Protein AF-A0A447KKR1-F1 (afdb_monomer_lite)

Sequence (61 aa):
MNSVRNLAGIPQLRCRAVAGGRSPAAFSYELNVQGRWFAINHSYAAWVVGNGRFLAGGHHG

Foldseek 3Di:
DDDPPPCQPPKDKDWDFDDPPVDPTDIWIWIDDNNDTDTDDPVVVVVCVVCVCVVVVNDDD

Radius of gyration: 14.55 Å; chains: 1; bounding box: 32×22×43 Å

Organism: Serratia odorifera (NCBI:txid618)

Secondary structure (DSSP, 8-state):
---S---TTS-EEEEEEE--TTSS-EEEEEEEETTEEEEE-HHHHHHHHHTHHHHTT----

Structure (mmCIF, N/CA/C/O backbone):
data_AF-A0A447KKR1-F1
#
_entry.id   AF-A0A447KKR1-F1
#
loop_
_atom_site.group_PDB
_atom_site.id
_atom_site.type_symbol
_atom_site.label_atom_id
_atom_site.label_alt_id
_atom_site.label_comp_id
_atom_site.label_asym_id
_atom_site.label_entity_id
_atom_site.label_seq_id
_atom_site.pdbx_PDB_ins_code
_atom_site.Cartn_x
_atom_site.Cartn_y
_atom_site.Cartn_z
_atom_site.occupancy
_atom_site.B_iso_or_equiv
_atom_site.auth_seq_id
_atom_site.auth_comp_id
_atom_site.au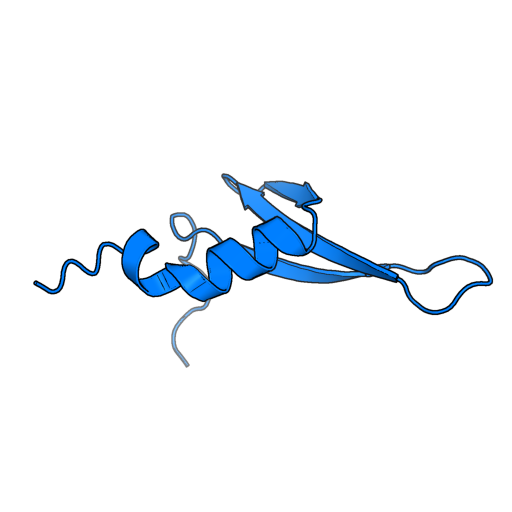th_asym_id
_atom_site.auth_atom_id
_atom_site.pdbx_PDB_model_num
ATOM 1 N N . MET A 1 1 ? -12.397 12.148 -21.183 1.00 37.16 1 MET A N 1
ATOM 2 C CA . MET A 1 1 ? -12.043 11.556 -19.874 1.00 37.16 1 MET A CA 1
ATOM 3 C C . MET A 1 1 ? -12.182 10.044 -20.005 1.00 37.16 1 MET A C 1
ATOM 5 O O . MET A 1 1 ? -13.286 9.526 -19.905 1.00 37.16 1 MET A O 1
ATOM 9 N N . ASN A 1 2 ? -11.109 9.353 -20.400 1.00 38.56 2 ASN A N 1
ATOM 10 C CA . ASN A 1 2 ? -11.178 7.933 -20.751 1.00 38.56 2 ASN A CA 1
ATOM 11 C C . ASN A 1 2 ? -11.097 7.050 -19.498 1.00 38.56 2 ASN A C 1
ATOM 13 O O . ASN A 1 2 ? -10.116 7.074 -18.767 1.00 38.56 2 ASN A O 1
ATOM 17 N N . SER A 1 3 ? -12.197 6.329 -19.279 1.00 44.28 3 SER A N 1
ATOM 18 C CA . SER A 1 3 ? -12.392 5.091 -18.521 1.00 44.28 3 SER A CA 1
ATOM 19 C C . SER A 1 3 ? -11.248 4.608 -17.612 1.00 44.28 3 SER A C 1
ATOM 21 O O . SER A 1 3 ? -10.321 3.934 -18.048 1.00 44.28 3 SER A O 1
ATOM 23 N N . VAL A 1 4 ? -11.425 4.792 -16.301 1.00 50.41 4 VAL A N 1
ATOM 24 C CA . VAL A 1 4 ? -10.693 4.075 -15.233 1.00 50.41 4 VAL A CA 1
ATOM 25 C C . VAL A 1 4 ? -11.184 2.613 -15.090 1.00 50.41 4 VAL A C 1
ATOM 27 O O . VAL A 1 4 ? -10.854 1.928 -14.128 1.00 50.41 4 VAL A O 1
ATOM 30 N N . ARG A 1 5 ? -12.036 2.115 -16.002 1.00 48.72 5 ARG A N 1
ATOM 31 C CA . ARG A 1 5 ? -12.835 0.894 -15.784 1.00 48.72 5 ARG A CA 1
ATOM 32 C C . ARG A 1 5 ? -12.263 -0.390 -16.385 1.00 48.72 5 ARG A C 1
ATOM 34 O O . ARG A 1 5 ? -12.916 -1.417 -16.264 1.00 48.72 5 ARG A O 1
ATOM 41 N N . ASN A 1 6 ? -11.071 -0.386 -16.986 1.00 55.41 6 ASN A N 1
ATOM 42 C CA . ASN A 1 6 ? -10.480 -1.623 -17.519 1.00 55.41 6 ASN A CA 1
ATOM 43 C C . ASN A 1 6 ? -9.019 -1.833 -17.089 1.00 55.41 6 ASN A C 1
ATOM 45 O O . ASN A 1 6 ? -8.133 -2.048 -17.905 1.00 55.41 6 ASN A O 1
ATOM 49 N N . LEU A 1 7 ? -8.766 -1.736 -15.781 1.00 58.44 7 LEU A N 1
ATOM 50 C CA . LEU A 1 7 ? -7.476 -2.072 -15.162 1.00 58.44 7 LEU A CA 1
ATOM 51 C C . LEU A 1 7 ? -7.453 -3.512 -14.622 1.00 58.44 7 LEU A C 1
ATOM 53 O O . LEU A 1 7 ? -6.603 -3.840 -13.804 1.00 58.44 7 LEU A O 1
ATOM 57 N N . ALA A 1 8 ? -8.374 -4.381 -15.061 1.00 55.50 8 ALA A N 1
ATOM 58 C CA . ALA A 1 8 ? -8.541 -5.737 -14.527 1.00 55.50 8 ALA A CA 1
ATOM 59 C C . ALA A 1 8 ? -7.275 -6.619 -14.632 1.00 55.50 8 ALA A C 1
ATOM 61 O O . ALA A 1 8 ? -7.171 -7.614 -13.921 1.00 55.50 8 ALA A O 1
ATOM 62 N N . GLY A 1 9 ? -6.308 -6.241 -15.477 1.00 58.19 9 GLY A N 1
ATOM 63 C CA . GLY A 1 9 ? -5.001 -6.894 -15.598 1.00 58.19 9 GLY A CA 1
ATOM 64 C C . GLY A 1 9 ? -3.805 -6.077 -15.098 1.00 58.19 9 GLY A C 1
ATOM 65 O O . GLY A 1 9 ? -2.685 -6.570 -15.176 1.00 58.19 9 GLY A O 1
ATOM 66 N N . ILE A 1 10 ? -3.998 -4.846 -14.610 1.00 67.06 10 ILE A N 1
ATOM 67 C CA . ILE A 1 10 ? -2.894 -3.992 -14.151 1.00 67.06 10 ILE A CA 1
ATOM 68 C C . ILE A 1 10 ? -2.808 -4.088 -12.625 1.00 67.06 10 ILE A C 1
ATOM 70 O O . ILE A 1 10 ? -3.780 -3.737 -11.953 1.00 67.06 10 ILE A O 1
ATOM 74 N N . PRO A 1 11 ? -1.666 -4.519 -12.053 1.00 69.75 11 PRO A N 1
ATOM 75 C CA . PRO A 1 11 ? -1.460 -4.489 -10.611 1.00 69.75 11 PRO A CA 1
ATOM 76 C C . PRO A 1 11 ? -1.689 -3.077 -10.066 1.00 69.75 11 PRO A C 1
ATOM 78 O O . PRO A 1 11 ? -1.090 -2.112 -10.543 1.00 69.75 11 PRO A O 1
ATOM 81 N N . GLN A 1 12 ? -2.560 -2.946 -9.066 1.00 86.19 12 GLN A N 1
ATOM 82 C CA . GLN A 1 12 ? -2.879 -1.653 -8.459 1.00 86.19 12 GLN A CA 1
ATOM 83 C C . GLN A 1 12 ? -2.317 -1.593 -7.047 1.00 86.19 12 GLN A C 1
ATOM 85 O O . GLN A 1 12 ? -2.558 -2.493 -6.245 1.00 86.19 12 GLN A O 1
ATOM 90 N N . LEU A 1 13 ? -1.624 -0.506 -6.727 1.00 90.62 13 LEU A N 1
ATOM 91 C CA . LEU A 1 13 ? -1.155 -0.211 -5.379 1.00 90.62 13 LEU A CA 1
ATOM 92 C C . LEU A 1 13 ? -1.923 0.990 -4.831 1.00 90.62 13 LEU A C 1
ATOM 94 O O . LEU A 1 13 ? -2.159 1.960 -5.553 1.00 90.62 13 LEU A O 1
ATOM 98 N N . ARG A 1 14 ? -2.310 0.939 -3.555 1.00 90.94 14 ARG A N 1
ATOM 99 C CA . ARG A 1 14 ? -2.904 2.083 -2.853 1.00 90.94 14 ARG A CA 1
ATOM 100 C C . ARG A 1 14 ? -2.321 2.255 -1.459 1.00 90.94 14 ARG A C 1
ATOM 102 O O . ARG A 1 14 ? -1.846 1.302 -0.851 1.00 90.94 14 ARG A O 1
ATOM 109 N N . CYS A 1 15 ? -2.407 3.476 -0.949 1.00 90.62 15 CYS A N 1
ATOM 110 C CA . CYS A 1 15 ? -2.148 3.809 0.444 1.00 90.62 15 CYS A CA 1
ATOM 111 C C . CYS A 1 15 ? -3.466 4.271 1.071 1.00 90.62 15 CYS A C 1
ATOM 113 O O . CYS A 1 15 ? -4.121 5.171 0.541 1.00 90.62 15 CYS A O 1
ATOM 115 N N . ARG A 1 16 ? -3.885 3.632 2.162 1.00 88.56 16 ARG A N 1
ATOM 116 C CA . ARG A 1 16 ? -5.134 3.923 2.867 1.00 88.56 16 ARG A CA 1
ATOM 117 C C . ARG A 1 16 ? -4.823 4.435 4.266 1.00 88.56 16 ARG A C 1
ATOM 119 O O . ARG A 1 16 ? -4.108 3.780 5.019 1.00 88.56 16 ARG A O 1
ATOM 126 N N . ALA A 1 17 ? -5.415 5.565 4.639 1.00 84.94 17 ALA A N 1
ATOM 127 C CA . ALA A 1 17 ? -5.440 5.987 6.033 1.00 84.94 17 ALA A CA 1
ATOM 128 C C . ALA A 1 17 ? -6.296 5.002 6.847 1.00 84.94 17 ALA A C 1
ATOM 130 O O . ALA A 1 17 ? -7.453 4.740 6.505 1.00 84.94 17 ALA A O 1
ATOM 131 N N . VAL A 1 18 ? -5.733 4.455 7.917 1.00 84.19 18 VAL A N 1
ATOM 132 C CA . VAL A 1 18 ? -6.438 3.613 8.879 1.00 84.19 18 VAL A CA 1
ATOM 133 C C . VAL A 1 18 ? -6.580 4.370 10.196 1.00 84.19 18 VAL A C 1
ATOM 135 O O . VAL A 1 18 ? -5.642 5.003 10.685 1.00 84.19 18 VAL A O 1
ATOM 138 N N . ALA A 1 19 ? -7.790 4.342 10.756 1.00 73.62 19 ALA A N 1
ATOM 139 C CA . ALA A 1 19 ? -8.072 4.978 12.033 1.00 73.62 19 ALA A CA 1
ATOM 140 C C . ALA A 1 19 ? -7.337 4.212 13.137 1.00 73.62 19 ALA A C 1
ATOM 142 O O . ALA A 1 19 ? -7.714 3.099 13.500 1.00 73.62 19 ALA A O 1
ATOM 143 N N . GLY A 1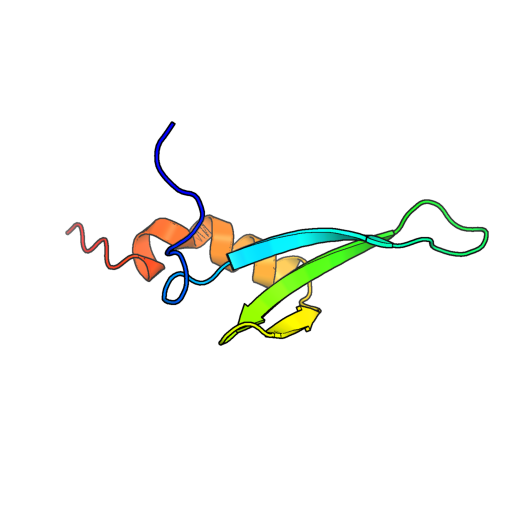 20 ? -6.266 4.804 13.655 1.00 62.66 20 GLY A N 1
ATOM 144 C CA . GLY A 1 20 ? -5.448 4.220 14.708 1.00 62.66 20 GLY A CA 1
ATOM 145 C C . GLY A 1 20 ? -6.011 4.481 16.100 1.00 62.66 20 GLY A C 1
ATOM 146 O O . GLY A 1 20 ? -5.261 4.927 16.946 1.00 62.66 20 GLY A O 1
ATOM 147 N N . GLY A 1 21 ? -7.302 4.271 16.376 1.00 67.69 21 GLY A N 1
ATOM 148 C CA . GLY A 1 21 ? -7.855 4.515 17.721 1.00 67.69 21 GLY A CA 1
ATOM 149 C C . GLY A 1 21 ? -7.460 5.889 18.310 1.00 67.69 21 GLY A C 1
ATOM 150 O O . GLY A 1 21 ? -7.853 6.916 17.773 1.00 67.69 21 GLY A O 1
ATOM 151 N N . ARG A 1 22 ? -6.677 5.913 19.406 1.00 64.06 22 ARG A N 1
ATOM 152 C CA . ARG A 1 22 ? -6.140 7.139 20.059 1.00 64.06 22 ARG A CA 1
ATOM 153 C C . ARG A 1 22 ? -4.803 7.651 19.488 1.00 64.06 22 ARG A C 1
ATOM 155 O O . ARG A 1 22 ? -4.257 8.620 20.006 1.00 64.06 22 ARG A O 1
ATOM 162 N N . SER A 1 23 ? -4.254 7.003 18.470 1.00 58.31 23 SER A N 1
ATOM 163 C CA . SER A 1 23 ? -2.962 7.317 17.852 1.00 58.31 23 SER A CA 1
ATOM 164 C C . SER A 1 23 ? -3.138 8.039 16.508 1.00 58.31 23 SER A C 1
ATOM 166 O O . SER A 1 23 ? -4.190 7.906 15.875 1.00 58.31 23 SER A O 1
ATOM 168 N N . PRO A 1 24 ? -2.122 8.805 16.051 1.00 59.25 24 PRO A N 1
ATOM 169 C CA . PRO A 1 24 ? -2.144 9.442 14.736 1.00 59.25 24 PRO A CA 1
ATOM 170 C C . PRO A 1 24 ? -2.452 8.416 13.641 1.00 59.25 24 PRO A C 1
ATOM 172 O O . PRO A 1 24 ? -2.061 7.253 13.751 1.00 59.25 24 PRO A O 1
ATOM 175 N N . ALA A 1 25 ? -3.182 8.852 12.609 1.00 60.22 25 ALA A N 1
ATOM 176 C CA . ALA A 1 25 ? -3.600 8.003 11.498 1.00 60.22 25 ALA A CA 1
ATOM 177 C C . ALA A 1 25 ? -2.415 7.174 10.984 1.00 60.22 25 ALA A C 1
ATOM 179 O O . ALA A 1 25 ? -1.425 7.723 10.497 1.00 60.22 25 ALA A O 1
ATOM 180 N N . ALA A 1 26 ? -2.512 5.852 11.117 1.00 77.44 26 ALA A N 1
ATOM 181 C CA . ALA A 1 26 ? -1.550 4.959 10.501 1.00 77.44 26 ALA A CA 1
ATOM 182 C C . ALA A 1 26 ? -1.915 4.819 9.018 1.00 77.44 26 ALA A C 1
ATOM 184 O O . ALA A 1 26 ? -3.077 4.945 8.628 1.00 77.44 26 ALA A O 1
ATOM 185 N N . PHE A 1 27 ? -0.922 4.580 8.173 1.00 83.56 27 PHE A N 1
ATOM 186 C CA . PHE A 1 27 ? -1.137 4.324 6.754 1.00 83.56 27 PHE A CA 1
ATOM 187 C C . PHE A 1 27 ? -0.917 2.840 6.475 1.00 83.56 27 PHE A C 1
ATOM 189 O O . PHE A 1 27 ? 0.071 2.259 6.921 1.00 83.56 27 PHE A O 1
ATOM 196 N N . SER A 1 28 ? -1.844 2.225 5.745 1.00 88.00 28 SER A N 1
ATOM 197 C CA . SER A 1 28 ? -1.722 0.857 5.251 1.00 88.00 28 SER A CA 1
ATOM 198 C C . SER A 1 28 ? -1.509 0.884 3.744 1.00 88.00 28 SER A C 1
ATOM 200 O O . SER A 1 28 ? -2.294 1.486 3.008 1.00 88.00 28 SER A O 1
ATOM 202 N N . TYR A 1 29 ? -0.437 0.246 3.286 1.00 92.19 29 TYR A N 1
ATOM 203 C CA . TYR A 1 29 ? -0.227 -0.005 1.868 1.00 92.19 29 TYR A CA 1
ATOM 204 C C . TYR A 1 29 ? -0.954 -1.289 1.491 1.00 92.19 29 TYR A C 1
ATOM 206 O O . TYR A 1 29 ? -0.873 -2.282 2.211 1.00 92.19 29 TYR A O 1
ATOM 214 N N . GLU A 1 30 ? -1.656 -1.280 0.363 1.00 93.50 30 GLU A N 1
ATOM 215 C CA . GLU A 1 30 ? -2.399 -2.439 -0.117 1.00 93.50 30 GLU A CA 1
ATOM 216 C C . GLU A 1 30 ? -2.159 -2.674 -1.611 1.00 93.50 30 GLU A C 1
ATOM 218 O O . GLU A 1 30 ? -2.095 -1.729 -2.403 1.00 93.50 30 GLU A O 1
ATOM 223 N N . LEU A 1 31 ? -2.065 -3.948 -1.989 1.00 91.25 31 LEU A N 1
ATOM 224 C CA . LEU A 1 31 ? -1.950 -4.407 -3.371 1.00 91.25 31 LEU A CA 1
ATOM 225 C C . LEU A 1 31 ? -3.255 -5.074 -3.811 1.00 91.25 31 LEU A C 1
ATOM 227 O O . LEU A 1 31 ? -3.805 -5.898 -3.079 1.00 91.25 31 LEU A O 1
ATOM 231 N N . ASN A 1 32 ? -3.729 -4.752 -5.013 1.00 89.12 32 ASN A N 1
ATOM 232 C CA . ASN A 1 32 ? -4.820 -5.472 -5.656 1.00 89.12 32 ASN A CA 1
ATOM 233 C C . ASN A 1 32 ? -4.279 -6.687 -6.417 1.00 89.12 32 ASN A C 1
ATOM 235 O O . ASN A 1 32 ? -3.501 -6.535 -7.360 1.00 89.12 32 ASN A O 1
ATOM 239 N N . VAL A 1 33 ? -4.729 -7.878 -6.035 1.00 85.00 33 VAL A N 1
ATOM 240 C CA . VAL A 1 33 ? -4.485 -9.131 -6.748 1.00 85.00 33 VAL A CA 1
ATOM 241 C C . VAL A 1 33 ? -5.839 -9.706 -7.144 1.00 85.00 33 VAL A C 1
ATOM 243 O O . VAL A 1 33 ? -6.628 -10.097 -6.283 1.00 85.00 33 VAL A O 1
ATOM 246 N N . GLN A 1 34 ? -6.121 -9.731 -8.450 1.00 83.75 34 GLN A N 1
ATOM 247 C CA . GLN A 1 34 ? -7.358 -10.292 -9.016 1.00 83.75 34 GLN A CA 1
ATOM 248 C C . GLN A 1 34 ? -8.639 -9.740 -8.356 1.00 83.75 34 GLN A C 1
ATOM 250 O O . GLN A 1 34 ? -9.569 -10.476 -8.031 1.00 83.75 34 GLN A O 1
ATOM 255 N N . GLY A 1 35 ? -8.680 -8.429 -8.110 1.00 84.62 35 GLY A N 1
ATOM 256 C CA . GLY A 1 35 ? -9.826 -7.748 -7.506 1.00 84.62 35 GLY A CA 1
ATOM 257 C C . GLY A 1 35 ? -9.853 -7.768 -5.975 1.00 84.62 35 GLY A C 1
ATOM 258 O O . GLY A 1 35 ? -10.757 -7.175 -5.386 1.00 84.62 35 GLY A O 1
ATOM 259 N N . ARG A 1 36 ? -8.878 -8.402 -5.312 1.00 87.94 36 ARG A N 1
ATOM 260 C CA . ARG A 1 36 ? -8.781 -8.468 -3.846 1.00 87.94 36 ARG A CA 1
ATOM 261 C C . ARG A 1 36 ? -7.623 -7.626 -3.330 1.00 87.94 36 ARG A C 1
ATOM 263 O O . ARG A 1 36 ? -6.534 -7.671 -3.886 1.00 87.94 36 ARG A O 1
ATOM 270 N N . TRP A 1 37 ? -7.858 -6.879 -2.255 1.00 90.94 37 TRP A N 1
ATOM 271 C CA . TRP A 1 37 ? -6.853 -6.015 -1.634 1.00 90.94 37 TRP A CA 1
ATOM 272 C C . TRP A 1 37 ? -6.149 -6.730 -0.481 1.00 90.94 37 TRP A C 1
ATOM 274 O O . TRP A 1 37 ? -6.810 -7.257 0.412 1.00 90.94 37 TRP A O 1
ATOM 284 N N . PHE A 1 38 ? -4.817 -6.715 -0.495 1.00 91.50 38 PHE A N 1
ATOM 285 C CA . PHE A 1 38 ? -3.965 -7.331 0.521 1.00 91.50 38 PHE A CA 1
ATOM 286 C C . PHE A 1 38 ? -3.042 -6.291 1.140 1.00 91.50 38 PHE A C 1
ATOM 288 O O . PHE A 1 38 ? -2.396 -5.545 0.407 1.00 91.50 38 PHE A O 1
ATOM 295 N N . ALA A 1 39 ? -2.952 -6.268 2.471 1.00 92.81 39 ALA A N 1
ATOM 296 C CA . ALA A 1 39 ? -2.006 -5.411 3.172 1.00 92.81 39 ALA A CA 1
ATOM 297 C C . ALA A 1 39 ? -0.562 -5.824 2.855 1.00 92.81 39 ALA A C 1
ATOM 299 O O . ALA A 1 39 ? -0.214 -7.005 2.871 1.00 92.81 39 ALA A O 1
ATOM 300 N N . ILE A 1 40 ? 0.278 -4.832 2.591 1.00 92.44 40 ILE A N 1
ATOM 301 C CA . ILE A 1 40 ? 1.702 -4.971 2.295 1.00 92.44 40 ILE A CA 1
ATOM 302 C C . ILE A 1 40 ? 2.490 -3.985 3.161 1.00 92.44 40 ILE A C 1
ATOM 304 O O . ILE A 1 40 ? 1.967 -2.979 3.642 1.00 92.44 40 ILE A O 1
ATOM 308 N N . ASN A 1 41 ? 3.770 -4.271 3.376 1.00 90.94 41 ASN A N 1
ATOM 309 C CA . ASN A 1 41 ? 4.646 -3.354 4.098 1.00 90.94 41 ASN A CA 1
ATOM 310 C C . ASN A 1 41 ? 5.159 -2.220 3.187 1.00 90.94 41 ASN A C 1
ATOM 312 O O . ASN A 1 41 ? 5.109 -2.304 1.957 1.00 90.94 41 ASN A O 1
ATOM 316 N N . HIS A 1 42 ? 5.689 -1.163 3.810 1.00 89.19 42 HIS A N 1
ATOM 317 C CA . HIS A 1 42 ? 6.240 -0.002 3.107 1.00 89.19 42 HIS A CA 1
ATOM 318 C C . HIS A 1 42 ? 7.385 -0.369 2.151 1.00 89.19 42 HIS A C 1
ATOM 320 O O . HIS A 1 42 ? 7.421 0.115 1.024 1.00 89.19 42 HIS A O 1
ATOM 326 N N . SER A 1 43 ? 8.314 -1.234 2.571 1.00 91.38 43 SER A N 1
ATOM 327 C CA . SER A 1 43 ? 9.486 -1.604 1.765 1.00 91.38 43 SER A CA 1
ATOM 328 C C . SER A 1 43 ? 9.094 -2.269 0.446 1.00 91.38 43 SER A C 1
ATOM 330 O O . SER A 1 43 ? 9.674 -1.971 -0.596 1.00 91.38 43 SER A O 1
ATOM 332 N N . TYR A 1 44 ? 8.069 -3.121 0.471 1.00 89.81 44 TYR A N 1
ATOM 333 C CA . TYR A 1 44 ? 7.514 -3.731 -0.730 1.00 89.81 44 TYR A CA 1
ATOM 334 C C . TYR A 1 44 ? 6.866 -2.682 -1.641 1.00 89.81 44 TYR A C 1
ATOM 336 O O . TYR A 1 44 ? 7.127 -2.666 -2.843 1.00 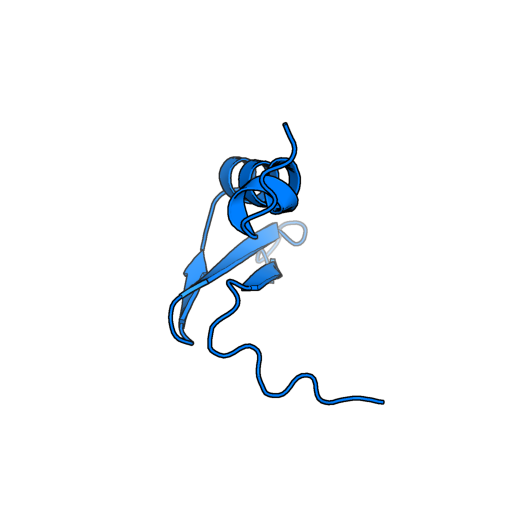89.81 44 TYR A O 1
ATOM 344 N N . ALA A 1 45 ? 6.078 -1.758 -1.079 1.00 90.44 45 ALA A N 1
ATOM 345 C CA . ALA A 1 45 ? 5.477 -0.673 -1.852 1.00 90.44 45 ALA A CA 1
ATOM 346 C C . ALA A 1 45 ? 6.538 0.210 -2.532 1.00 90.44 45 ALA A C 1
ATOM 348 O O . ALA A 1 45 ? 6.425 0.514 -3.720 1.00 90.44 45 ALA A O 1
ATOM 349 N N . ALA A 1 46 ? 7.600 0.560 -1.803 1.00 91.12 46 ALA A N 1
ATOM 350 C CA . ALA A 1 46 ? 8.724 1.327 -2.329 1.00 91.12 46 ALA A CA 1
ATOM 351 C C . ALA A 1 46 ? 9.442 0.586 -3.467 1.00 91.12 46 ALA A C 1
ATOM 353 O O . ALA A 1 46 ? 9.752 1.192 -4.492 1.00 91.12 46 ALA A O 1
ATOM 354 N N . TRP A 1 47 ? 9.650 -0.728 -3.329 1.00 90.81 47 TRP A N 1
ATOM 355 C CA . TRP A 1 47 ? 10.252 -1.543 -4.383 1.00 90.81 47 TRP A CA 1
ATOM 356 C C . TRP A 1 47 ? 9.399 -1.567 -5.656 1.00 90.81 47 TRP A C 1
ATOM 358 O O . TRP A 1 47 ? 9.938 -1.349 -6.740 1.00 90.81 47 TRP A O 1
ATOM 368 N N . VAL A 1 48 ? 8.078 -1.759 -5.545 1.00 86.31 48 VAL A N 1
ATOM 369 C CA . VAL A 1 48 ? 7.167 -1.760 -6.706 1.00 86.31 48 VAL A CA 1
ATOM 370 C C . VAL A 1 48 ? 7.199 -0.415 -7.431 1.00 86.31 48 VAL A C 1
ATOM 372 O O . VAL A 1 48 ? 7.315 -0.383 -8.654 1.00 86.31 48 VAL A O 1
ATOM 375 N N . VAL A 1 49 ? 7.142 0.698 -6.692 1.00 84.75 49 VAL A N 1
ATOM 376 C CA . VAL A 1 49 ? 7.196 2.048 -7.278 1.00 84.75 49 VAL A CA 1
ATOM 377 C C . VAL A 1 49 ? 8.549 2.303 -7.947 1.00 84.75 49 VAL A C 1
ATOM 379 O O . VAL A 1 49 ? 8.587 2.780 -9.080 1.00 84.75 49 VAL A O 1
ATOM 382 N N . GLY A 1 50 ? 9.654 1.932 -7.292 1.00 87.31 50 GLY A N 1
ATOM 383 C CA . GLY A 1 50 ? 11.005 2.091 -7.836 1.00 87.31 50 GLY A CA 1
ATOM 384 C C . GLY A 1 50 ? 11.278 1.236 -9.079 1.00 87.31 50 GLY A C 1
ATOM 385 O O . GLY A 1 50 ? 12.044 1.645 -9.946 1.00 87.31 50 GLY A O 1
ATOM 386 N N . ASN A 1 51 ? 10.617 0.081 -9.205 1.00 84.06 51 ASN A N 1
ATOM 387 C CA . ASN A 1 51 ? 10.820 -0.874 -10.300 1.00 84.06 51 ASN A CA 1
ATOM 388 C C . ASN A 1 51 ? 9.652 -0.919 -11.298 1.00 84.06 51 ASN A C 1
ATOM 390 O O . ASN A 1 51 ? 9.608 -1.803 -12.153 1.00 84.06 51 ASN A O 1
ATOM 394 N N . GLY A 1 52 ? 8.713 0.030 -11.243 1.00 74.25 52 GLY A N 1
ATOM 395 C CA . GLY A 1 52 ? 7.493 -0.004 -12.059 1.00 74.25 52 GLY A CA 1
ATOM 396 C C . GLY A 1 52 ? 7.750 -0.128 -13.567 1.00 74.25 52 GLY A C 1
ATOM 397 O O . GLY A 1 52 ? 7.009 -0.818 -14.261 1.00 74.25 52 GLY A O 1
ATOM 398 N N . ARG A 1 53 ? 8.842 0.462 -14.075 1.00 71.69 53 ARG A N 1
ATOM 399 C CA . ARG A 1 53 ? 9.252 0.344 -15.489 1.00 71.69 53 ARG A CA 1
ATOM 400 C C . ARG A 1 53 ? 9.692 -1.073 -15.869 1.00 71.69 53 ARG A C 1
ATOM 402 O O . ARG A 1 53 ? 9.324 -1.547 -16.939 1.00 71.69 53 ARG A O 1
ATOM 409 N N . PHE A 1 54 ? 10.442 -1.739 -14.992 1.00 70.50 54 PHE A N 1
ATOM 410 C CA . PHE A 1 54 ? 10.876 -3.125 -15.178 1.00 70.50 54 PHE A CA 1
ATOM 411 C C . PHE A 1 54 ? 9.672 -4.077 -15.167 1.00 70.50 54 PHE A C 1
ATOM 413 O O . PHE A 1 54 ? 9.530 -4.922 -16.046 1.00 70.50 54 PHE A O 1
ATOM 420 N N . LEU A 1 55 ? 8.747 -3.87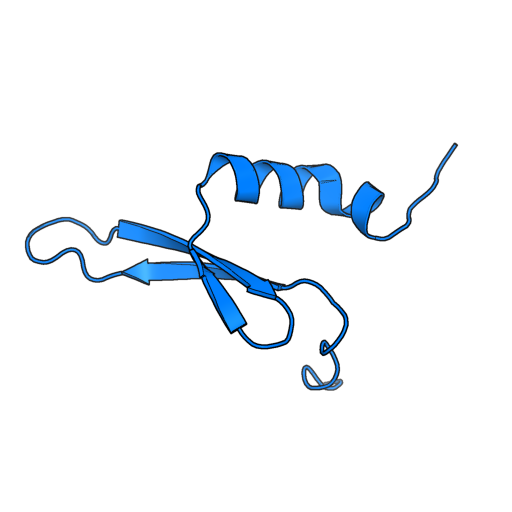4 -14.223 1.00 68.62 55 LEU A N 1
ATOM 421 C CA . LEU A 1 55 ? 7.537 -4.690 -14.084 1.00 68.62 55 LEU A CA 1
ATOM 422 C C . LEU A 1 55 ? 6.543 -4.508 -15.242 1.00 68.62 55 LEU A C 1
ATOM 424 O O . LEU A 1 55 ? 5.832 -5.446 -15.587 1.00 68.62 55 LEU A O 1
ATOM 428 N N . ALA A 1 56 ? 6.499 -3.326 -15.859 1.00 68.12 56 ALA A N 1
ATOM 429 C CA . ALA A 1 56 ? 5.629 -3.034 -16.999 1.00 68.12 56 ALA A CA 1
ATOM 430 C C . ALA A 1 56 ? 6.154 -3.575 -18.348 1.00 68.12 56 ALA A C 1
ATOM 432 O O . ALA A 1 56 ? 5.598 -3.241 -19.392 1.00 68.12 56 ALA A O 1
ATOM 433 N N . GLY A 1 57 ? 7.220 -4.387 -18.352 1.00 65.81 57 GLY A N 1
ATOM 434 C CA . GLY A 1 57 ? 7.809 -4.940 -19.576 1.00 65.81 57 GLY A CA 1
ATOM 435 C C . GLY A 1 57 ? 8.709 -3.962 -20.334 1.00 65.81 57 GLY A C 1
ATOM 436 O O . GLY A 1 57 ? 9.021 -4.192 -21.501 1.00 65.81 57 GLY A O 1
ATOM 437 N N . GLY A 1 58 ? 9.147 -2.875 -19.691 1.00 55.28 58 GLY A N 1
ATOM 438 C CA . GLY A 1 58 ? 10.113 -1.939 -20.254 1.00 55.28 58 GLY A CA 1
ATOM 439 C C . GLY A 1 58 ? 11.522 -2.527 -20.282 1.00 55.28 58 GLY A C 1
ATOM 440 O O . GLY A 1 58 ? 1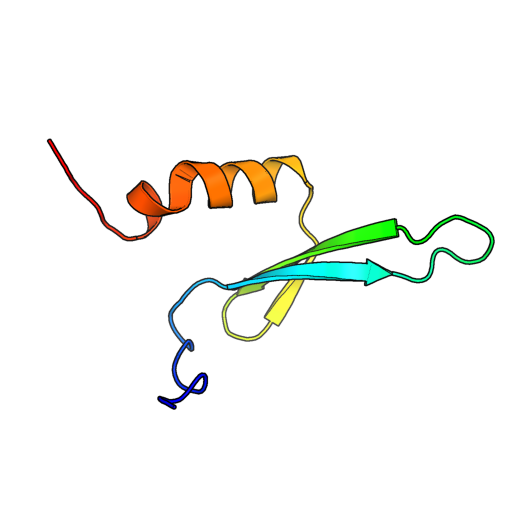2.363 -2.138 -19.476 1.00 55.28 58 GLY A O 1
ATOM 441 N N . HIS A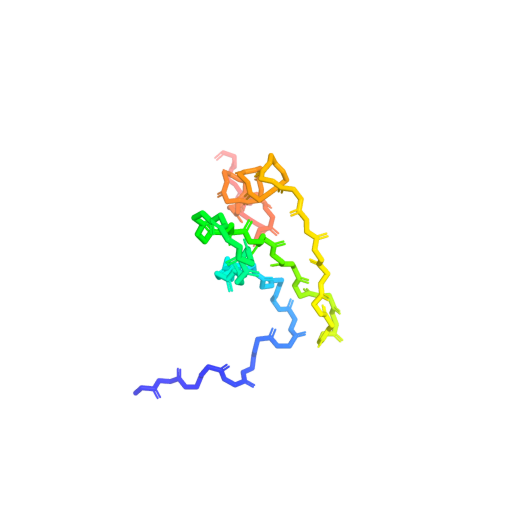 1 59 ? 11.785 -3.441 -21.217 1.00 47.69 59 HIS A N 1
ATOM 442 C CA . HIS A 1 59 ? 13.139 -3.733 -21.680 1.00 47.69 59 HIS A CA 1
ATOM 443 C C . HIS A 1 59 ? 13.656 -2.494 -22.426 1.00 47.69 59 HIS A C 1
ATOM 445 O O . HIS A 1 59 ? 13.268 -2.239 -23.563 1.00 47.69 59 HIS A O 1
ATOM 451 N N . HIS A 1 60 ? 14.533 -1.724 -21.792 1.00 47.66 60 HIS A N 1
ATOM 452 C CA . HIS A 1 60 ? 15.501 -0.910 -22.515 1.00 47.66 60 HIS A CA 1
ATOM 453 C C . HIS A 1 60 ? 16.874 -1.494 -22.202 1.00 47.66 60 HIS A C 1
ATOM 455 O O . HIS A 1 60 ? 17.292 -1.499 -21.043 1.00 47.66 60 HIS A O 1
ATOM 461 N N . GLY A 1 61 ? 17.499 -2.063 -23.235 1.00 40.19 61 GLY A N 1
ATOM 462 C CA . GLY A 1 61 ? 18.955 -2.124 -23.300 1.00 40.19 61 GLY A CA 1
ATOM 463 C C . GLY A 1 61 ? 19.550 -0.733 -23.477 1.00 40.19 61 GLY A C 1
ATOM 464 O O . GLY A 1 61 ? 18.772 0.218 -23.736 1.00 40.19 61 GLY A O 1
#

pLDDT: mean 74.68, std 16.74, range [37.16, 93.5]